Protein AF-A0A2W6AZZ5-F1 (afdb_monomer_lite)

Foldseek 3Di:
DLCVLVQAPQADADPVRDGDDDPVRVVSVVVLCCCCPVLNADSVLSVLLVVLVVQLVVLVVQLVVDDDPVSVVVSVVSNVVSVVSNVVSSVVSVVVVVVVVVVVVVVVVVVVVVVVVVVVVVCVVDPD

Sequence (128 aa):
YYEERGLIPPPSRMSGGFRLYAPDEVARIERVIQLKNVLGFSLEGIKRIFDAEETKEQLRDEYRQHPDEASRRRKLEGLIIVTEEQVAIINSRVAALEQMRGELEEKLNHYRTRLTEIEGETTQLYPV

pLDDT: mean 84.22, std 11.17, range [46.09, 98.44]

Structure (mmCIF, N/CA/C/O backbone):
data_AF-A0A2W6AZZ5-F1
#
_entry.id   AF-A0A2W6AZZ5-F1
#
loop_
_atom_site.group_PDB
_atom_site.id
_atom_site.type_symbol
_atom_site.label_atom_id
_atom_site.label_alt_id
_atom_site.label_comp_id
_atom_site.label_asym_id
_atom_site.label_entity_id
_atom_site.label_seq_id
_atom_site.pdbx_PDB_ins_code
_atom_site.Cartn_x
_atom_site.Cartn_y
_atom_site.Cartn_z
_atom_site.occupancy
_atom_site.B_iso_or_equiv
_atom_site.auth_seq_id
_atom_site.auth_comp_id
_atom_site.auth_asym_id
_atom_site.auth_atom_id
_atom_site.pdbx_PDB_model_num
ATOM 1 N N . TYR A 1 1 ? -16.045 7.219 -12.489 1.00 69.88 1 TYR A N 1
ATOM 2 C CA . TYR A 1 1 ? -15.389 7.247 -11.164 1.00 69.88 1 TYR A CA 1
ATOM 3 C C . TYR A 1 1 ? -13.961 6.696 -11.154 1.00 69.88 1 TYR A C 1
ATOM 5 O O . TYR A 1 1 ? -13.051 7.471 -10.895 1.00 69.88 1 TYR A O 1
ATOM 13 N N . TYR A 1 2 ? -13.715 5.398 -11.396 1.00 75.44 2 TYR A N 1
ATOM 14 C CA . TYR A 1 2 ? -12.338 4.858 -11.421 1.00 75.44 2 TYR A CA 1
ATOM 15 C C . TYR A 1 2 ? -11.557 5.284 -12.681 1.00 75.44 2 TYR A C 1
ATOM 17 O O . TYR A 1 2 ? -10.405 5.690 -12.575 1.00 75.44 2 TYR A O 1
ATOM 25 N N . GLU A 1 3 ? -12.224 5.291 -13.841 1.00 70.50 3 GLU A N 1
ATOM 26 C CA . GLU A 1 3 ? -11.703 5.818 -15.119 1.00 70.50 3 GLU A CA 1
ATOM 27 C C . GLU A 1 3 ? -11.314 7.301 -15.016 1.00 70.50 3 GLU A C 1
ATOM 29 O O . GLU A 1 3 ? -10.213 7.689 -15.379 1.00 70.50 3 GLU A O 1
ATOM 34 N N . GLU A 1 4 ? -12.185 8.129 -14.430 1.00 71.38 4 GLU A N 1
ATOM 35 C CA . GLU A 1 4 ? -11.942 9.569 -14.220 1.00 71.38 4 GLU A CA 1
ATOM 36 C C . GLU A 1 4 ? -10.748 9.849 -13.294 1.00 71.38 4 GLU A C 1
ATOM 38 O O . GLU A 1 4 ? -10.211 10.951 -13.300 1.00 71.38 4 GLU A O 1
ATOM 43 N N . ARG A 1 5 ? -10.322 8.860 -12.497 1.00 72.88 5 ARG A N 1
ATOM 44 C CA . ARG A 1 5 ? -9.119 8.944 -11.656 1.00 72.88 5 ARG A CA 1
ATOM 45 C C . ARG A 1 5 ? -7.892 8.265 -12.267 1.00 72.88 5 ARG A C 1
ATOM 47 O O . ARG A 1 5 ? -6.868 8.177 -11.596 1.00 72.88 5 ARG A O 1
ATOM 54 N N . GLY A 1 6 ? -7.982 7.794 -13.513 1.00 72.94 6 GLY A N 1
ATOM 55 C CA . GLY A 1 6 ? -6.879 7.151 -14.232 1.00 72.94 6 GLY A CA 1
ATOM 56 C C . GLY A 1 6 ? -6.510 5.757 -13.718 1.00 72.94 6 GLY A C 1
ATOM 57 O O . GLY A 1 6 ? -5.470 5.227 -14.084 1.00 72.94 6 GLY A O 1
ATOM 58 N N . LEU A 1 7 ? -7.348 5.145 -12.874 1.00 76.69 7 LEU A N 1
ATOM 59 C CA . LEU A 1 7 ? -7.077 3.824 -12.291 1.00 76.69 7 LEU A CA 1
ATOM 60 C C . LEU A 1 7 ? -7.342 2.672 -13.263 1.00 76.69 7 LEU A C 1
ATOM 62 O O . LEU A 1 7 ? -6.896 1.551 -13.042 1.00 76.69 7 LEU A O 1
ATOM 66 N N . ILE A 1 8 ? -8.103 2.928 -14.324 1.00 76.44 8 ILE A N 1
ATOM 67 C CA . ILE A 1 8 ? -8.462 1.960 -15.361 1.00 76.44 8 ILE A CA 1
ATOM 68 C C . ILE A 1 8 ? -8.426 2.717 -16.694 1.00 76.44 8 ILE A C 1
ATOM 70 O O . ILE A 1 8 ? -8.900 3.861 -16.721 1.00 76.44 8 ILE A O 1
ATOM 74 N N . PRO A 1 9 ? -7.862 2.135 -17.769 1.00 68.56 9 PRO A N 1
ATOM 75 C CA . PRO A 1 9 ? -7.958 2.722 -19.101 1.00 68.56 9 PRO A CA 1
ATOM 76 C C . PRO A 1 9 ? -9.427 2.925 -19.523 1.00 68.56 9 PRO A C 1
ATOM 78 O O . PRO A 1 9 ? -10.325 2.243 -19.019 1.00 68.56 9 PRO A O 1
ATOM 81 N N . PRO A 1 10 ? -9.712 3.895 -20.411 1.00 67.75 10 PRO A N 1
ATOM 82 C CA . PRO A 1 10 ? -11.062 4.091 -20.919 1.00 67.75 10 PRO A CA 1
ATOM 83 C C . PRO A 1 10 ? -11.492 2.861 -21.740 1.00 67.75 10 PRO A C 1
ATOM 85 O O . PRO A 1 10 ? -10.794 2.511 -22.692 1.00 67.75 10 PRO A O 1
ATOM 88 N N . PRO A 1 11 ? -12.638 2.228 -21.423 1.00 68.00 11 PRO A N 1
ATOM 89 C CA . PRO A 1 11 ? -13.055 1.006 -22.095 1.00 68.00 11 PRO A CA 1
ATOM 90 C C . PRO A 1 11 ? -13.373 1.263 -23.563 1.00 68.00 11 PRO A C 1
ATOM 92 O O . PRO A 1 11 ? -13.935 2.306 -23.931 1.00 68.00 11 PRO A O 1
ATOM 95 N N . SER A 1 12 ? -13.112 0.253 -24.388 1.00 68.50 12 SER A N 1
ATOM 96 C CA . SER A 1 12 ? -13.610 0.233 -25.760 1.00 68.50 12 SER A CA 1
ATOM 97 C C . SER A 1 12 ? -15.140 0.249 -25.744 1.00 68.50 12 SER A C 1
ATOM 99 O O . SER A 1 12 ? -15.790 -0.490 -25.00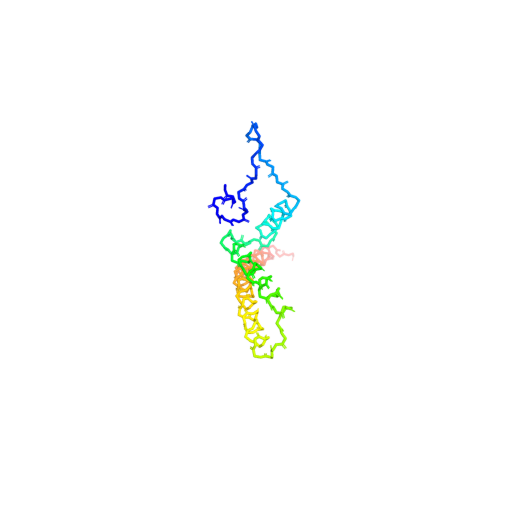0 1.00 68.50 12 SER A O 1
ATOM 101 N N . ARG A 1 13 ? -15.747 1.126 -26.549 1.00 69.56 13 ARG A N 1
ATOM 102 C CA . ARG A 1 13 ? -17.209 1.232 -26.648 1.00 69.56 13 ARG A CA 1
ATOM 103 C C . ARG A 1 13 ? -17.703 0.440 -27.848 1.00 69.56 13 ARG A C 1
ATOM 105 O O . ARG A 1 13 ? -17.220 0.641 -28.957 1.00 69.56 13 ARG A O 1
ATOM 112 N N . MET A 1 14 ? -18.704 -0.414 -27.640 1.00 70.06 14 MET A N 1
ATOM 113 C CA . MET A 1 14 ? -19.440 -1.011 -28.757 1.00 70.06 14 MET A CA 1
ATOM 114 C C . MET A 1 14 ? -20.331 0.030 -29.440 1.00 70.06 14 MET A C 1
ATOM 116 O O . MET A 1 14 ? -20.725 1.023 -28.823 1.00 70.06 14 MET A O 1
ATOM 120 N N . SER A 1 15 ? -20.739 -0.251 -30.681 1.00 56.34 15 SER A N 1
ATOM 121 C CA . SER A 1 15 ? -21.638 0.582 -31.500 1.00 56.34 15 SER A CA 1
ATOM 122 C C . SER A 1 15 ? -23.034 0.838 -30.898 1.00 56.34 15 SER A C 1
ATOM 124 O O . SER A 1 15 ? -23.830 1.552 -31.495 1.00 56.34 15 SER A O 1
ATOM 126 N N . GLY A 1 16 ? -23.325 0.324 -29.697 1.00 65.75 16 GLY A N 1
ATOM 127 C CA . GLY A 1 16 ? -24.544 0.587 -28.921 1.00 65.75 16 GLY A CA 1
ATOM 128 C C . GLY A 1 16 ? -24.328 1.297 -27.576 1.00 65.75 16 GLY A C 1
ATOM 129 O O . GLY A 1 16 ? -25.254 1.349 -26.776 1.00 65.75 16 GLY A O 1
ATOM 130 N N . GLY A 1 17 ? -23.126 1.807 -27.276 1.00 69.56 17 GLY A N 1
ATOM 131 C CA . GLY A 1 17 ? -22.852 2.552 -26.034 1.00 69.56 17 GLY A CA 1
ATOM 132 C C . GLY A 1 17 ? -22.517 1.698 -24.802 1.00 69.56 17 GLY A C 1
ATOM 133 O O . GLY A 1 17 ? -22.252 2.250 -23.734 1.00 69.56 17 GLY A O 1
ATOM 134 N N . PHE A 1 18 ? -22.467 0.371 -24.943 1.00 72.88 18 PHE A N 1
ATOM 135 C CA . PHE A 1 18 ? -22.012 -0.541 -23.892 1.00 72.88 18 PHE A CA 1
ATOM 136 C C . PHE A 1 18 ? -20.485 -0.510 -23.749 1.00 72.88 18 PHE A C 1
ATOM 138 O O . PHE A 1 18 ? -19.758 -0.481 -24.748 1.00 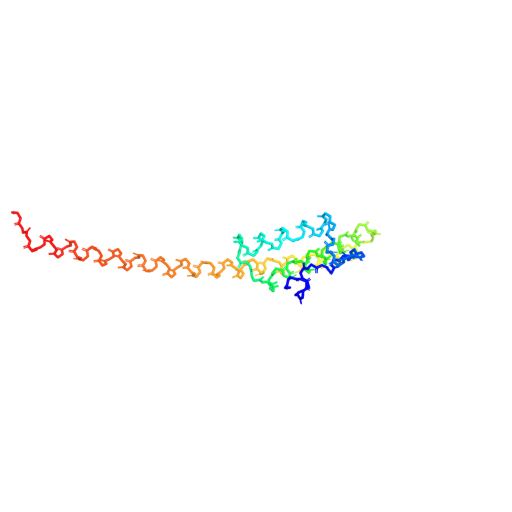72.88 18 PHE A O 1
ATOM 145 N N . ARG A 1 19 ? -20.012 -0.520 -22.497 1.00 77.75 19 ARG A N 1
ATOM 146 C CA . ARG A 1 19 ? -18.588 -0.633 -22.156 1.00 77.75 19 ARG A CA 1
ATOM 147 C C . ARG A 1 19 ? -18.154 -2.081 -22.336 1.00 77.75 19 ARG A C 1
ATOM 149 O O . ARG A 1 19 ? -18.761 -2.968 -21.739 1.00 77.75 19 ARG A O 1
ATOM 156 N N . LEU A 1 20 ? -17.126 -2.302 -23.144 1.00 77.25 20 LEU A N 1
ATOM 157 C CA . LEU A 1 20 ? -16.465 -3.590 -23.251 1.00 77.25 20 LEU A CA 1
ATOM 158 C C . LEU A 1 20 ? -15.187 -3.531 -22.419 1.00 77.25 20 LEU A C 1
ATOM 160 O O . LEU A 1 20 ? -14.379 -2.629 -22.630 1.00 77.25 20 LEU A O 1
ATOM 164 N N . TYR A 1 21 ? -15.036 -4.477 -21.495 1.00 75.56 21 TYR A N 1
ATOM 165 C CA . TYR A 1 21 ? -13.789 -4.678 -20.770 1.00 75.56 21 TYR A CA 1
ATOM 166 C C . TYR A 1 21 ? -13.123 -5.952 -21.280 1.00 75.56 21 TYR A C 1
ATOM 168 O O . TYR A 1 21 ? -13.752 -7.014 -21.315 1.00 75.56 21 TYR A O 1
ATOM 176 N N . ALA A 1 22 ? -11.867 -5.843 -21.688 1.00 80.50 22 ALA A N 1
ATOM 177 C CA . ALA A 1 22 ? -11.017 -6.987 -21.955 1.00 80.50 22 ALA A CA 1
ATOM 178 C C . ALA A 1 22 ? -10.644 -7.699 -20.630 1.00 80.50 22 ALA A C 1
ATOM 180 O O . ALA A 1 22 ? -10.770 -7.112 -19.548 1.00 80.50 22 ALA A O 1
ATOM 181 N N . PRO A 1 23 ? -10.236 -8.982 -20.662 1.00 82.81 23 PRO A N 1
ATOM 182 C CA . PRO A 1 23 ? -9.965 -9.753 -19.443 1.00 82.81 23 PRO A CA 1
ATOM 183 C C . PRO A 1 23 ? -8.924 -9.120 -18.502 1.00 82.81 23 PRO A C 1
ATOM 185 O O . PRO A 1 23 ? -9.053 -9.203 -17.282 1.00 82.81 23 PRO A O 1
ATOM 188 N N . ASP A 1 24 ? -7.914 -8.459 -19.060 1.00 79.75 24 ASP A N 1
ATOM 189 C CA . ASP A 1 24 ? -6.891 -7.696 -18.342 1.00 79.75 24 ASP A CA 1
ATOM 190 C C . ASP A 1 24 ? -7.469 -6.460 -17.636 1.00 79.75 24 ASP A C 1
ATOM 192 O O . ASP A 1 24 ? -7.126 -6.178 -16.485 1.00 79.75 24 ASP A O 1
ATOM 196 N N . GLU A 1 25 ? -8.410 -5.763 -18.273 1.00 81.00 25 GLU A N 1
ATOM 197 C CA . GLU A 1 25 ? -9.111 -4.627 -17.671 1.00 81.00 25 GLU A CA 1
ATOM 198 C C . GLU A 1 25 ? -9.993 -5.073 -16.495 1.00 81.00 25 GLU A C 1
ATOM 200 O O . GLU A 1 25 ? -10.039 -4.397 -15.462 1.00 81.00 25 GLU A O 1
ATOM 205 N N . VAL A 1 26 ? -10.642 -6.239 -16.609 1.00 85.94 26 VAL A N 1
ATOM 206 C CA . VAL A 1 26 ? -11.413 -6.846 -15.509 1.00 85.94 26 VAL A CA 1
ATOM 207 C C . VAL A 1 26 ? -10.500 -7.203 -14.337 1.00 85.94 26 VAL A C 1
ATOM 209 O O . VAL A 1 26 ? -10.787 -6.810 -13.205 1.00 85.94 26 VAL A O 1
ATOM 212 N N . ALA A 1 27 ? -9.365 -7.859 -14.590 1.00 85.94 27 ALA A N 1
ATOM 213 C CA . ALA A 1 27 ? -8.397 -8.185 -13.543 1.00 85.94 27 ALA A CA 1
ATOM 214 C C . ALA A 1 27 ? -7.868 -6.921 -12.836 1.00 85.94 27 ALA A C 1
ATOM 216 O O . ALA A 1 27 ? -7.726 -6.893 -11.608 1.00 85.94 27 ALA A O 1
ATOM 217 N N . ARG A 1 28 ? -7.639 -5.830 -13.586 1.00 85.88 28 ARG A N 1
ATOM 218 C CA . ARG A 1 28 ? -7.250 -4.532 -13.010 1.00 85.88 28 ARG A CA 1
ATOM 219 C C . ARG A 1 28 ? -8.341 -3.970 -12.097 1.00 85.88 28 ARG A C 1
ATOM 221 O O . ARG A 1 28 ? -8.033 -3.501 -11.001 1.00 85.88 28 ARG A O 1
ATOM 228 N N . ILE A 1 29 ? -9.608 -4.047 -12.508 1.00 86.81 29 ILE A N 1
ATOM 229 C CA . ILE A 1 29 ? -10.760 -3.629 -11.692 1.00 86.81 29 ILE A CA 1
ATOM 230 C C . ILE A 1 29 ? -10.833 -4.434 -10.393 1.00 86.81 29 ILE A C 1
ATOM 232 O O . ILE A 1 29 ? -10.954 -3.849 -9.314 1.00 86.81 29 ILE A O 1
ATOM 236 N N . GLU A 1 30 ? -10.730 -5.759 -10.471 1.00 88.38 30 GLU A N 1
ATOM 237 C CA . GLU A 1 30 ? -10.752 -6.632 -9.294 1.00 88.38 30 GLU A CA 1
ATOM 238 C C . GLU A 1 30 ? -9.621 -6.285 -8.323 1.00 88.38 30 GLU A C 1
ATOM 240 O O . GLU A 1 30 ? -9.834 -6.192 -7.109 1.00 88.38 30 GLU A O 1
ATOM 245 N N . ARG A 1 31 ? -8.432 -5.979 -8.853 1.00 88.31 31 ARG A N 1
ATOM 246 C CA . ARG A 1 31 ? -7.288 -5.555 -8.046 1.00 88.31 31 ARG A CA 1
ATOM 247 C C . ARG A 1 31 ? -7.514 -4.203 -7.365 1.00 88.31 31 ARG A C 1
ATOM 249 O O . ARG A 1 31 ? -7.217 -4.075 -6.174 1.00 88.31 31 ARG A O 1
ATOM 256 N N . VAL A 1 32 ? -8.088 -3.217 -8.065 1.00 88.62 32 VAL A N 1
ATOM 257 C CA . VAL A 1 32 ? -8.507 -1.926 -7.474 1.00 88.62 32 VAL A CA 1
ATOM 258 C C . VAL A 1 32 ? -9.480 -2.165 -6.317 1.00 88.62 32 VAL A C 1
ATOM 260 O O . VAL A 1 32 ? -9.325 -1.585 -5.239 1.00 88.62 32 VAL A O 1
ATOM 263 N N . ILE A 1 33 ? -10.481 -3.025 -6.526 1.00 88.00 33 ILE A N 1
ATOM 264 C CA . ILE A 1 33 ? -11.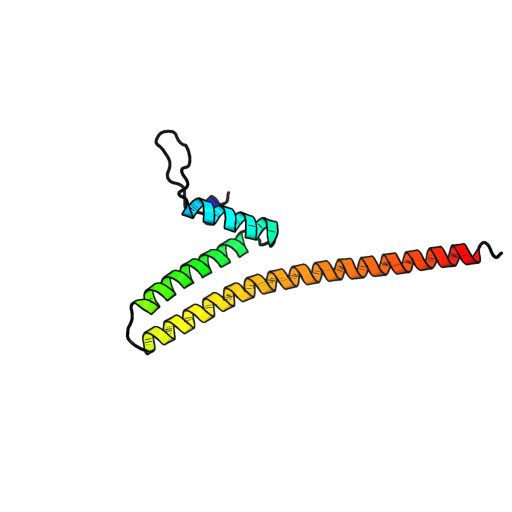499 -3.352 -5.521 1.00 88.00 33 ILE A CA 1
ATOM 265 C C . ILE A 1 33 ? -10.853 -4.007 -4.299 1.00 88.00 33 ILE A C 1
ATOM 267 O O . ILE A 1 33 ? -11.160 -3.616 -3.173 1.00 88.00 33 ILE A O 1
ATOM 271 N N . GLN A 1 34 ? -9.927 -4.945 -4.496 1.00 89.50 34 GLN A N 1
ATOM 272 C CA . GLN A 1 34 ? -9.211 -5.606 -3.407 1.00 89.50 34 GLN A CA 1
ATOM 273 C C . GLN A 1 34 ? -8.376 -4.613 -2.586 1.00 89.50 34 GLN A C 1
ATOM 275 O O . GLN A 1 34 ? -8.495 -4.574 -1.360 1.00 89.50 34 GLN A O 1
ATOM 280 N N . LEU A 1 35 ? -7.564 -3.775 -3.238 1.00 88.81 35 LEU A N 1
ATOM 281 C CA . LEU A 1 35 ? -6.723 -2.789 -2.550 1.00 88.81 35 LEU A CA 1
ATOM 282 C C . LEU A 1 35 ? -7.565 -1.772 -1.766 1.00 88.81 35 LEU A C 1
ATOM 284 O O . LEU A 1 35 ? -7.209 -1.403 -0.645 1.00 88.81 35 LEU A O 1
ATOM 288 N N . LYS A 1 36 ? -8.709 -1.360 -2.321 1.00 90.06 36 LYS A N 1
ATOM 289 C CA . LYS A 1 36 ? -9.627 -0.425 -1.667 1.00 90.06 36 LYS A CA 1
ATOM 290 C C . LYS A 1 36 ? -10.383 -1.061 -0.504 1.00 90.06 36 LYS A C 1
ATOM 292 O O . LYS A 1 36 ? -10.439 -0.478 0.571 1.00 90.06 36 LYS A O 1
ATOM 297 N N . ASN A 1 37 ? -11.012 -2.213 -0.721 1.00 88.25 37 ASN A N 1
ATOM 298 C CA . ASN A 1 37 ? -11.986 -2.756 0.227 1.00 88.25 37 ASN A CA 1
ATOM 299 C C . ASN A 1 37 ? -11.347 -3.678 1.270 1.00 88.25 37 ASN A C 1
ATOM 301 O O . ASN A 1 37 ? -11.791 -3.683 2.411 1.00 88.25 37 ASN A O 1
ATOM 305 N N . VAL A 1 38 ? -10.319 -4.445 0.895 1.00 82.31 38 VAL A N 1
ATOM 306 C CA . VAL A 1 38 ? -9.660 -5.394 1.809 1.00 82.31 38 VAL A CA 1
ATOM 307 C C . VAL A 1 38 ? -8.515 -4.715 2.548 1.00 82.31 38 VAL A C 1
ATOM 309 O O . VAL A 1 38 ? -8.397 -4.835 3.761 1.00 82.31 38 VAL A O 1
ATOM 312 N N . LEU A 1 39 ? -7.677 -3.977 1.820 1.00 82.75 39 LEU A N 1
ATOM 313 C CA . LEU A 1 39 ? -6.471 -3.361 2.383 1.00 82.75 39 LEU A CA 1
ATOM 314 C C . LEU A 1 39 ? -6.694 -1.897 2.806 1.00 82.75 39 LEU A C 1
ATOM 316 O O . LEU A 1 39 ? -5.886 -1.308 3.530 1.00 82.75 39 LEU A O 1
ATOM 320 N N . GLY A 1 40 ? -7.835 -1.317 2.424 1.00 86.25 40 GLY A N 1
ATOM 321 C CA . GLY A 1 40 ? -8.257 0.010 2.861 1.00 86.25 40 GLY A CA 1
ATOM 322 C C . GLY A 1 40 ? -7.407 1.150 2.304 1.00 86.25 40 GLY A C 1
ATOM 323 O O . GLY A 1 40 ? -7.327 2.204 2.934 1.00 86.25 40 GLY A O 1
ATOM 324 N N . PHE A 1 41 ? -6.742 0.951 1.163 1.00 89.25 41 PHE A N 1
ATOM 325 C CA . PHE A 1 41 ? -5.980 2.016 0.518 1.00 89.25 41 PHE A CA 1
ATOM 326 C C . PHE A 1 41 ? -6.904 3.089 -0.069 1.00 89.25 41 PHE A C 1
ATOM 328 O O . PHE A 1 41 ? -7.993 2.805 -0.580 1.00 89.25 41 PHE A O 1
ATOM 335 N N . SER A 1 42 ? -6.438 4.340 -0.038 1.00 88.94 42 SER A N 1
ATOM 336 C CA . SER A 1 42 ? -7.075 5.435 -0.769 1.00 88.94 42 SER A CA 1
ATOM 337 C C . SER A 1 42 ? -6.912 5.233 -2.278 1.00 88.94 42 SER A C 1
ATOM 339 O O . SER A 1 42 ? -5.976 4.580 -2.734 1.00 88.94 42 SER A O 1
ATOM 341 N N . LEU A 1 43 ? -7.793 5.836 -3.078 1.00 87.50 43 LEU A N 1
ATOM 342 C CA . LEU A 1 43 ? -7.686 5.774 -4.543 1.00 87.50 43 LEU A CA 1
ATOM 343 C C . LEU A 1 43 ? -6.362 6.350 -5.060 1.00 87.50 43 LEU A C 1
ATOM 345 O O . LEU A 1 43 ? -5.841 5.872 -6.059 1.00 87.50 43 LEU A O 1
ATOM 349 N N . GLU A 1 44 ? -5.819 7.352 -4.373 1.00 87.31 44 GLU A N 1
ATOM 350 C CA . GLU A 1 44 ? -4.515 7.934 -4.686 1.00 87.31 44 GLU A CA 1
ATOM 351 C C . GLU A 1 44 ? -3.369 6.957 -4.394 1.00 87.31 44 GLU A C 1
ATOM 353 O O . GLU A 1 44 ? -2.509 6.754 -5.247 1.00 87.31 44 GLU A O 1
ATOM 358 N N . GLY A 1 45 ? -3.387 6.284 -3.236 1.00 87.31 45 GLY A N 1
ATOM 359 C CA . GLY A 1 45 ? -2.402 5.248 -2.914 1.00 87.31 45 GLY A CA 1
ATOM 360 C C . GLY A 1 45 ? -2.469 4.072 -3.889 1.00 87.31 45 GLY A C 1
ATOM 361 O O . GLY A 1 45 ? -1.439 3.587 -4.345 1.00 87.31 45 GLY A O 1
ATOM 362 N N . ILE A 1 46 ? -3.682 3.670 -4.280 1.00 90.06 46 ILE A N 1
ATOM 363 C CA . ILE A 1 46 ? -3.903 2.641 -5.305 1.00 90.06 46 ILE A CA 1
ATOM 364 C C . ILE A 1 46 ? -3.320 3.080 -6.651 1.00 90.06 46 ILE A C 1
ATOM 366 O O . ILE A 1 46 ? -2.667 2.278 -7.313 1.00 90.06 46 ILE A O 1
ATOM 370 N N . LYS A 1 47 ? -3.514 4.345 -7.045 1.00 88.06 47 LYS A N 1
ATOM 371 C CA . LYS A 1 47 ? -2.945 4.879 -8.286 1.00 88.06 47 LYS A CA 1
ATOM 372 C C . LYS A 1 47 ? -1.421 4.790 -8.274 1.00 88.06 47 LYS A C 1
ATOM 374 O O . LYS A 1 47 ? -0.853 4.225 -9.196 1.00 88.06 47 LYS A O 1
ATOM 379 N N . ARG A 1 48 ? -0.774 5.246 -7.198 1.00 88.44 48 ARG A N 1
ATOM 380 C CA . ARG A 1 48 ? 0.690 5.181 -7.067 1.00 88.44 48 ARG A CA 1
ATOM 381 C C . ARG A 1 48 ? 1.228 3.749 -7.099 1.00 88.44 48 ARG A C 1
ATOM 383 O O . ARG A 1 48 ? 2.279 3.513 -7.679 1.00 88.44 48 ARG A O 1
ATOM 390 N N . ILE A 1 49 ? 0.504 2.785 -6.520 1.00 89.12 49 ILE A N 1
ATOM 391 C CA . ILE A 1 49 ? 0.867 1.362 -6.619 1.00 89.12 49 ILE A CA 1
ATOM 392 C C . ILE A 1 49 ? 0.861 0.906 -8.082 1.00 89.12 49 ILE A C 1
ATOM 394 O O . ILE A 1 49 ? 1.823 0.269 -8.505 1.00 89.12 49 ILE A O 1
ATOM 398 N N . PHE A 1 50 ? -0.179 1.251 -8.848 1.00 89.50 50 PHE A N 1
ATOM 399 C CA . PHE A 1 50 ? -0.260 0.893 -10.265 1.00 89.50 50 PHE A CA 1
ATOM 400 C C . PHE A 1 50 ? 0.784 1.608 -11.126 1.00 89.50 50 PHE A C 1
ATOM 402 O O . PHE A 1 50 ? 1.403 0.955 -11.960 1.00 89.50 50 PHE A O 1
ATOM 409 N N . ASP A 1 51 ? 1.022 2.902 -10.905 1.00 88.31 51 ASP A N 1
ATOM 410 C CA . ASP A 1 51 ? 2.051 3.666 -11.625 1.00 88.31 51 ASP A CA 1
ATOM 411 C C . ASP A 1 51 ? 3.448 3.048 -11.382 1.00 88.31 51 ASP A C 1
ATOM 413 O O . ASP A 1 51 ? 4.267 2.908 -12.297 1.00 88.31 51 ASP A O 1
ATOM 417 N N . ALA A 1 52 ? 3.702 2.585 -10.153 1.00 87.88 52 ALA A N 1
ATOM 418 C CA . ALA A 1 52 ? 4.918 1.865 -9.793 1.00 87.88 52 ALA A CA 1
ATOM 419 C C . ALA A 1 52 ? 5.006 0.468 -10.444 1.00 87.88 52 ALA A C 1
ATOM 421 O O . ALA A 1 52 ? 6.086 0.047 -10.863 1.00 87.88 52 ALA A O 1
ATOM 422 N N . GLU A 1 53 ? 3.895 -0.267 -10.551 1.00 87.75 53 GLU A N 1
ATOM 423 C CA . GLU A 1 53 ? 3.851 -1.555 -11.260 1.00 87.75 53 GLU A CA 1
ATOM 424 C C . GLU A 1 53 ? 4.147 -1.388 -12.758 1.00 87.75 53 GLU A C 1
ATOM 426 O O . GLU A 1 53 ? 4.963 -2.134 -13.299 1.00 87.75 53 GLU A O 1
ATOM 431 N N . GLU A 1 54 ? 3.564 -0.374 -13.402 1.00 88.12 54 GLU A N 1
ATOM 432 C CA . GLU A 1 54 ? 3.803 -0.059 -14.814 1.00 88.12 54 GLU A CA 1
ATOM 433 C C . GLU A 1 54 ? 5.266 0.329 -15.067 1.00 88.12 54 GLU A C 1
ATOM 435 O O . GLU A 1 54 ? 5.918 -0.230 -15.951 1.00 88.12 54 GLU A O 1
ATOM 440 N N . THR A 1 55 ? 5.824 1.205 -14.225 1.00 87.38 55 THR A N 1
ATOM 441 C CA . THR A 1 55 ? 7.240 1.601 -14.308 1.00 87.38 55 THR A CA 1
ATOM 442 C C . THR A 1 55 ? 8.170 0.394 -14.133 1.00 87.38 55 THR A C 1
ATOM 444 O O . THR A 1 55 ? 9.177 0.262 -14.831 1.00 87.38 55 THR A O 1
ATOM 447 N N . LYS A 1 56 ? 7.837 -0.534 -13.224 1.00 86.56 56 LYS A N 1
ATOM 448 C CA . LYS A 1 56 ? 8.618 -1.764 -13.022 1.00 86.56 56 LYS A CA 1
ATOM 449 C C . LYS A 1 56 ? 8.576 -2.684 -14.230 1.00 86.56 56 LYS A C 1
ATOM 451 O O . LYS A 1 56 ? 9.604 -3.288 -14.532 1.00 86.56 56 LYS A O 1
ATOM 456 N N . GLU A 1 57 ? 7.432 -2.813 -14.894 1.00 87.38 57 GLU A N 1
ATOM 457 C CA . GLU A 1 57 ? 7.328 -3.654 -16.087 1.00 87.38 57 GLU A CA 1
ATOM 458 C C . GLU A 1 57 ? 8.172 -3.085 -17.233 1.00 87.38 57 GLU A C 1
ATOM 460 O O . GLU A 1 57 ? 8.993 -3.809 -17.796 1.00 87.38 57 GLU A O 1
ATOM 465 N N . GLN A 1 58 ? 8.107 -1.769 -17.464 1.00 85.81 58 GLN A N 1
ATOM 466 C CA . GLN A 1 58 ? 8.952 -1.078 -18.447 1.00 85.81 58 GLN A CA 1
ATOM 467 C C . GLN A 1 58 ? 10.449 -1.296 -18.164 1.00 85.81 58 GLN A C 1
ATOM 469 O O . GLN A 1 58 ? 11.196 -1.759 -19.028 1.00 85.81 58 GLN A O 1
ATOM 474 N N . LEU A 1 59 ? 10.891 -1.068 -16.921 1.00 84.62 59 LEU A N 1
ATOM 475 C CA . LEU A 1 59 ? 12.290 -1.269 -16.525 1.00 84.62 59 LEU A CA 1
ATOM 476 C C . LEU A 1 59 ? 12.743 -2.734 -16.644 1.00 84.62 59 LEU A C 1
ATOM 478 O O . LEU A 1 59 ? 13.914 -2.996 -16.933 1.00 84.62 59 LEU A O 1
ATOM 482 N N . ARG A 1 60 ? 11.845 -3.702 -16.421 1.00 83.25 60 ARG A N 1
ATOM 483 C CA . ARG A 1 60 ? 12.133 -5.140 -16.564 1.00 83.25 60 ARG A CA 1
ATOM 484 C C . ARG A 1 60 ? 12.294 -5.548 -18.017 1.00 83.25 60 ARG A C 1
ATOM 486 O O . ARG A 1 60 ? 13.231 -6.288 -18.323 1.00 83.25 60 ARG A O 1
ATOM 493 N N . ASP A 1 61 ? 11.414 -5.082 -18.892 1.00 83.88 61 ASP A N 1
ATOM 494 C CA . ASP A 1 61 ? 11.509 -5.357 -20.323 1.00 83.88 61 ASP A CA 1
ATOM 495 C C . ASP A 1 61 ? 12.791 -4.763 -20.897 1.00 83.88 61 ASP A C 1
ATOM 497 O O . ASP A 1 61 ? 13.571 -5.462 -21.552 1.00 83.88 61 ASP A O 1
ATOM 501 N N . GLU A 1 62 ? 13.096 -3.522 -20.527 1.00 79.12 62 GLU A N 1
ATOM 502 C CA . GLU A 1 62 ? 14.365 -2.907 -20.867 1.00 79.12 62 GLU A CA 1
ATOM 503 C C . GLU A 1 62 ? 15.557 -3.677 -20.272 1.00 79.12 62 GLU A C 1
ATOM 505 O O . GLU A 1 62 ? 16.604 -3.787 -20.910 1.00 79.12 62 GLU A O 1
ATOM 510 N N . TYR A 1 63 ? 15.469 -4.212 -19.052 1.00 77.44 63 TYR A N 1
ATOM 511 C CA . TYR A 1 63 ? 16.567 -4.981 -18.450 1.00 77.44 63 TYR A CA 1
ATOM 512 C C . TYR A 1 63 ? 16.882 -6.250 -19.253 1.00 77.44 63 TYR A C 1
ATOM 514 O O . TYR A 1 63 ? 18.054 -6.557 -19.476 1.00 77.44 63 TYR A O 1
ATOM 522 N N . ARG A 1 64 ? 15.852 -6.957 -19.742 1.00 79.62 64 ARG A N 1
ATOM 523 C CA . ARG A 1 64 ? 16.018 -8.174 -20.557 1.00 79.62 64 ARG A CA 1
ATOM 524 C C . ARG A 1 64 ? 16.653 -7.891 -21.922 1.00 79.62 64 ARG A C 1
ATOM 526 O O . ARG A 1 64 ? 17.368 -8.744 -22.438 1.00 79.62 64 ARG A O 1
ATOM 533 N N . GLN A 1 65 ? 16.413 -6.712 -22.495 1.00 81.31 65 GLN A N 1
ATOM 534 C CA . GLN A 1 65 ? 16.848 -6.360 -23.853 1.00 81.31 65 GLN A CA 1
ATOM 535 C C . GLN A 1 65 ? 18.305 -5.865 -23.953 1.00 81.31 65 GLN A C 1
ATOM 537 O O . GLN A 1 65 ? 18.826 -5.758 -25.061 1.00 81.31 65 GLN A O 1
ATOM 542 N N . HIS A 1 66 ? 18.989 -5.571 -22.837 1.00 74.56 66 HIS A N 1
ATOM 543 C CA . HIS A 1 66 ? 20.318 -4.941 -22.864 1.00 74.56 66 HIS A CA 1
ATOM 544 C C . HIS A 1 66 ? 21.452 -5.848 -22.332 1.00 74.56 66 HIS A C 1
ATOM 546 O O . HIS A 1 66 ? 21.360 -6.386 -21.220 1.00 74.56 66 HIS A O 1
ATOM 552 N N . PRO A 1 67 ? 22.562 -5.997 -23.084 1.00 70.88 67 PRO A N 1
ATOM 553 C CA . PRO A 1 67 ? 23.667 -6.873 -22.700 1.00 70.88 67 PRO A CA 1
ATOM 554 C C . PRO A 1 67 ? 24.709 -6.224 -21.772 1.00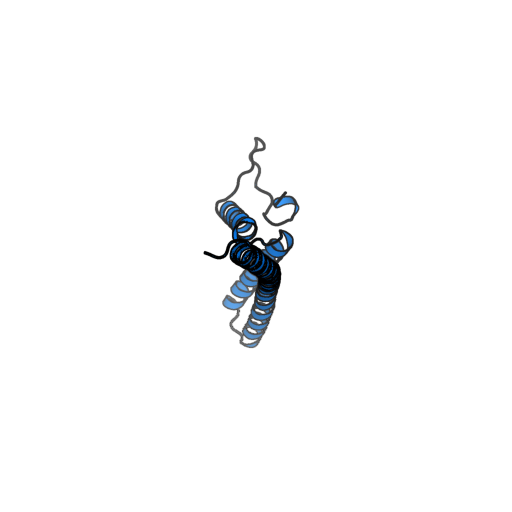 70.88 67 PRO A C 1
ATOM 556 O O . PRO A 1 67 ? 25.418 -6.961 -21.090 1.00 70.88 67 PRO A O 1
ATOM 559 N N . ASP A 1 68 ? 24.817 -4.890 -21.720 1.00 88.12 68 ASP A N 1
ATOM 560 C CA . ASP A 1 68 ? 25.887 -4.209 -20.978 1.00 88.12 68 ASP A CA 1
ATOM 561 C C . ASP A 1 68 ? 25.583 -4.029 -19.476 1.00 88.12 68 ASP A C 1
ATOM 563 O O . ASP A 1 68 ? 24.447 -3.797 -19.052 1.00 88.12 68 ASP A O 1
ATOM 567 N N . GLU A 1 69 ? 26.630 -4.137 -18.656 1.00 85.25 69 GLU A N 1
ATOM 568 C CA . GLU A 1 69 ? 26.536 -4.126 -17.192 1.00 85.25 69 GLU A CA 1
ATOM 569 C C . GLU A 1 69 ? 26.100 -2.765 -16.624 1.00 85.25 69 GLU A C 1
ATOM 571 O O . GLU A 1 69 ? 25.306 -2.710 -15.683 1.00 85.25 69 GLU A O 1
ATOM 576 N N . ALA A 1 70 ? 26.543 -1.657 -17.226 1.00 87.06 70 ALA A N 1
ATOM 577 C CA . ALA A 1 70 ? 26.211 -0.308 -16.769 1.00 87.06 70 ALA A CA 1
ATOM 578 C C . ALA A 1 70 ? 24.718 0.017 -16.957 1.00 87.06 70 ALA A C 1
ATOM 580 O O . ALA A 1 70 ? 24.090 0.638 -16.095 1.00 87.06 70 ALA A O 1
ATOM 581 N N . SER A 1 71 ? 24.114 -0.423 -18.062 1.00 85.81 71 SER A N 1
ATOM 582 C CA . SER A 1 71 ? 22.672 -0.304 -18.296 1.00 85.81 71 SER A CA 1
ATOM 583 C C . SER A 1 71 ? 21.866 -1.205 -17.364 1.00 85.81 71 SER A C 1
ATOM 585 O O . SER A 1 71 ? 20.852 -0.763 -16.826 1.00 85.81 71 SER A O 1
ATOM 587 N N . ARG A 1 72 ? 22.322 -2.440 -17.113 1.00 84.50 72 ARG A N 1
ATOM 588 C CA . ARG A 1 72 ? 21.688 -3.342 -16.133 1.00 84.50 72 ARG A CA 1
ATOM 589 C C . ARG A 1 72 ? 21.689 -2.746 -14.729 1.00 84.50 72 ARG A C 1
ATOM 591 O O . ARG A 1 72 ? 20.658 -2.784 -14.060 1.00 84.50 72 ARG A O 1
ATOM 598 N N . ARG A 1 73 ? 22.810 -2.154 -14.310 1.00 89.25 73 ARG A N 1
ATOM 599 C CA . ARG A 1 73 ? 22.938 -1.478 -13.015 1.00 89.25 73 ARG A CA 1
ATOM 600 C C . ARG A 1 73 ? 21.940 -0.327 -12.869 1.00 89.25 73 ARG A C 1
ATOM 602 O O . ARG A 1 73 ? 21.171 -0.333 -11.915 1.00 89.25 73 ARG A O 1
ATOM 609 N N . ARG A 1 74 ? 21.896 0.606 -13.828 1.00 88.12 74 ARG A N 1
ATOM 610 C CA . ARG A 1 74 ? 20.962 1.752 -13.793 1.00 88.12 74 ARG A CA 1
ATOM 611 C C . ARG A 1 74 ? 19.497 1.316 -13.699 1.00 88.12 74 ARG A C 1
ATOM 613 O O . ARG A 1 74 ? 18.705 1.936 -12.999 1.00 88.12 74 ARG A O 1
ATOM 620 N N . LYS A 1 75 ? 19.134 0.222 -14.370 1.00 87.06 75 LYS A N 1
ATOM 621 C CA . LYS A 1 75 ? 17.772 -0.332 -14.323 1.00 87.06 75 LYS A CA 1
ATOM 622 C C . LYS A 1 75 ? 17.449 -0.963 -12.975 1.00 87.06 75 LYS A C 1
ATOM 624 O O . LYS A 1 75 ? 16.350 -0.770 -12.471 1.00 87.06 75 LYS A O 1
ATOM 629 N N . LEU A 1 76 ? 18.402 -1.676 -12.372 1.00 88.88 76 LEU A N 1
ATOM 630 C CA . LEU A 1 76 ? 18.249 -2.181 -11.007 1.00 88.88 76 LEU A CA 1
ATOM 631 C C . LEU A 1 76 ? 18.101 -1.036 -9.999 1.00 88.88 76 LEU A C 1
ATOM 633 O O . LEU A 1 76 ? 17.231 -1.118 -9.140 1.00 88.88 76 LEU A O 1
ATOM 637 N N . GLU A 1 77 ? 18.876 0.041 -10.139 1.00 91.56 77 GLU A N 1
ATOM 638 C CA . GLU A 1 77 ? 18.730 1.253 -9.317 1.00 91.56 77 GLU A CA 1
ATOM 639 C C . GLU A 1 77 ? 17.317 1.852 -9.462 1.00 91.56 77 GLU A C 1
ATOM 641 O O . GLU A 1 77 ? 16.665 2.133 -8.459 1.00 91.56 77 GLU A O 1
ATOM 646 N N . GLY A 1 78 ? 16.781 1.934 -10.686 1.00 90.56 78 GLY A N 1
ATOM 647 C CA . GLY A 1 78 ? 15.392 2.346 -10.921 1.00 90.56 78 GLY A CA 1
ATOM 648 C C . GLY A 1 78 ? 14.354 1.410 -10.286 1.00 90.56 78 GLY A C 1
ATOM 649 O O . GLY A 1 78 ? 13.428 1.868 -9.620 1.00 90.56 78 GLY A O 1
ATOM 650 N N . LEU A 1 79 ? 14.519 0.090 -10.431 1.00 88.69 79 LEU A N 1
ATOM 651 C CA . LEU A 1 79 ? 13.623 -0.907 -9.828 1.00 88.69 79 LEU A CA 1
ATOM 652 C C . LEU A 1 79 ? 13.621 -0.840 -8.296 1.00 88.69 79 LEU A C 1
ATOM 654 O O . LEU A 1 79 ? 12.572 -1.071 -7.686 1.00 88.69 79 LEU A O 1
ATOM 658 N N . ILE A 1 80 ? 14.772 -0.540 -7.688 1.00 92.75 80 ILE A N 1
ATOM 659 C CA . ILE A 1 80 ? 14.901 -0.321 -6.244 1.00 92.75 80 ILE A CA 1
ATOM 660 C C . ILE A 1 80 ? 14.075 0.897 -5.840 1.00 92.75 80 ILE A C 1
ATOM 662 O O . ILE A 1 80 ? 13.170 0.736 -5.028 1.00 92.75 80 ILE A O 1
ATOM 666 N N . ILE A 1 81 ? 14.293 2.055 -6.472 1.00 94.06 81 ILE A N 1
ATOM 667 C CA . ILE A 1 81 ? 13.578 3.305 -6.158 1.00 94.06 81 ILE A CA 1
ATOM 668 C C . ILE A 1 81 ? 12.059 3.106 -6.226 1.00 94.06 81 ILE A C 1
ATOM 670 O O . ILE A 1 81 ? 11.331 3.442 -5.293 1.00 94.06 81 ILE A O 1
ATOM 674 N N . VAL A 1 82 ? 11.569 2.500 -7.310 1.00 91.94 82 VAL A N 1
ATOM 675 C CA . VAL A 1 82 ? 10.128 2.276 -7.488 1.00 91.94 82 VAL A CA 1
ATOM 676 C C . VAL A 1 82 ? 9.583 1.297 -6.443 1.00 91.94 82 VAL A C 1
ATOM 678 O O . VAL A 1 82 ? 8.466 1.449 -5.951 1.00 91.94 82 VAL A O 1
ATOM 681 N N . THR A 1 83 ? 10.366 0.287 -6.061 1.00 89.19 83 THR A N 1
ATOM 682 C CA . THR A 1 83 ? 9.956 -0.665 -5.020 1.00 89.19 83 THR A CA 1
ATOM 683 C C . THR A 1 83 ? 9.969 -0.026 -3.626 1.00 89.19 83 THR A C 1
ATOM 685 O O . THR A 1 83 ? 9.076 -0.307 -2.828 1.00 89.19 83 THR A O 1
ATOM 688 N N . GLU A 1 84 ? 10.921 0.861 -3.334 1.00 93.94 84 GLU A N 1
ATOM 689 C CA . GLU A 1 84 ? 10.960 1.639 -2.090 1.00 93.94 84 GLU A CA 1
ATOM 690 C C . GLU A 1 84 ? 9.729 2.542 -1.955 1.00 93.94 84 GLU A C 1
ATOM 692 O O . GLU A 1 84 ? 9.132 2.608 -0.879 1.00 93.94 84 GLU A O 1
ATOM 697 N N . GLU A 1 85 ? 9.275 3.161 -3.049 1.00 91.25 85 GLU A N 1
ATOM 698 C CA . GLU A 1 85 ? 8.030 3.932 -3.052 1.00 91.25 85 GLU A CA 1
ATOM 699 C C . GLU A 1 85 ? 6.812 3.059 -2.702 1.00 91.25 85 GLU A C 1
ATOM 701 O O . GLU A 1 85 ? 5.992 3.440 -1.862 1.00 91.25 85 GLU A O 1
ATOM 706 N N . GLN A 1 86 ? 6.707 1.858 -3.285 1.00 89.50 86 GLN A N 1
ATOM 707 C CA . GLN A 1 86 ? 5.630 0.913 -2.960 1.00 89.50 86 GLN A CA 1
ATOM 708 C C . GLN A 1 86 ? 5.648 0.522 -1.474 1.00 89.50 86 GLN A C 1
ATOM 710 O O . GLN A 1 86 ? 4.600 0.506 -0.821 1.00 89.50 86 GLN A O 1
ATOM 715 N N . VAL A 1 87 ? 6.833 0.247 -0.921 1.00 93.25 87 VAL A N 1
ATOM 716 C CA . VAL A 1 87 ? 7.007 -0.056 0.507 1.00 93.25 87 VAL A CA 1
ATOM 717 C C . VAL A 1 87 ? 6.581 1.130 1.374 1.00 93.25 87 VAL A C 1
ATOM 719 O O . VAL A 1 87 ? 5.878 0.935 2.365 1.00 93.25 87 VAL A O 1
ATOM 722 N N . ALA A 1 88 ? 6.922 2.362 0.990 1.00 92.75 88 ALA A N 1
ATOM 723 C CA . ALA A 1 88 ? 6.528 3.561 1.726 1.00 92.75 88 ALA A CA 1
ATOM 724 C C . ALA A 1 88 ? 4.998 3.736 1.789 1.00 92.75 88 ALA A C 1
ATOM 726 O O . ALA A 1 88 ? 4.455 4.061 2.849 1.00 92.75 88 ALA A O 1
ATOM 727 N N . ILE A 1 89 ? 4.290 3.461 0.687 1.00 91.25 89 ILE A N 1
ATOM 728 C CA . ILE A 1 89 ? 2.818 3.505 0.637 1.00 91.25 89 ILE A CA 1
ATOM 729 C C . ILE A 1 89 ? 2.211 2.485 1.610 1.00 91.25 89 ILE A C 1
ATOM 731 O O . ILE A 1 89 ? 1.285 2.810 2.358 1.00 91.25 89 ILE A O 1
ATOM 735 N N . ILE A 1 90 ? 2.747 1.262 1.637 1.00 91.81 90 ILE A N 1
ATOM 736 C CA . ILE A 1 90 ? 2.292 0.207 2.553 1.00 91.81 90 ILE A CA 1
ATOM 737 C C . ILE A 1 90 ? 2.569 0.600 4.007 1.00 91.81 90 ILE A C 1
ATOM 739 O O . ILE A 1 90 ? 1.668 0.5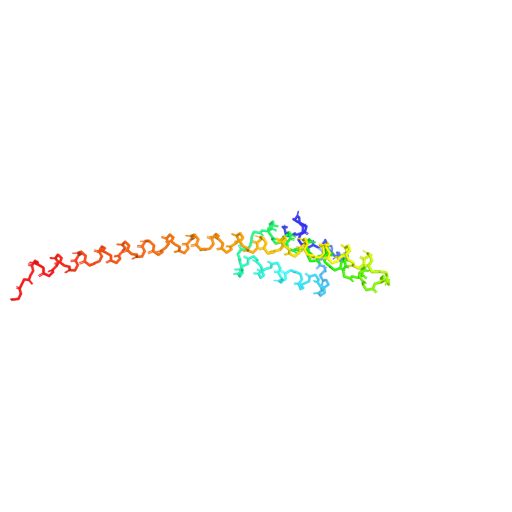15 4.839 1.00 91.81 90 ILE A O 1
ATOM 743 N N . ASN A 1 91 ? 3.772 1.088 4.312 1.00 94.31 91 ASN A N 1
ATOM 744 C CA . ASN A 1 91 ? 4.155 1.488 5.667 1.00 94.31 91 ASN A CA 1
ATOM 745 C C . ASN A 1 91 ? 3.275 2.621 6.205 1.00 94.31 91 ASN A C 1
ATOM 747 O O . ASN A 1 91 ? 2.865 2.580 7.363 1.00 94.31 91 ASN A O 1
ATOM 751 N N . SER A 1 92 ? 2.916 3.594 5.362 1.00 91.19 92 SER A N 1
ATOM 752 C CA . SER A 1 92 ? 1.966 4.646 5.739 1.00 91.19 92 SER A CA 1
ATOM 753 C C . SER A 1 92 ? 0.607 4.064 6.146 1.00 91.19 92 SER A C 1
ATOM 755 O O . SER A 1 92 ? 0.017 4.491 7.142 1.00 91.19 92 SER A O 1
ATOM 757 N N . ARG A 1 93 ? 0.122 3.044 5.425 1.00 90.00 93 ARG A N 1
ATOM 758 C CA . ARG A 1 93 ? -1.136 2.369 5.762 1.00 90.00 93 ARG A CA 1
ATOM 759 C C . ARG A 1 93 ? -1.034 1.558 7.052 1.00 90.00 93 ARG A C 1
ATOM 761 O O . ARG A 1 93 ? -1.968 1.605 7.850 1.00 90.00 93 ARG A O 1
ATOM 768 N N . VAL A 1 94 ? 0.073 0.844 7.255 1.00 94.44 94 VAL A N 1
ATOM 769 C CA . VAL A 1 94 ? 0.339 0.093 8.492 1.00 94.44 94 VAL A CA 1
ATOM 770 C C . VAL A 1 94 ? 0.322 1.035 9.692 1.00 94.44 94 VAL A C 1
ATOM 772 O O . VAL A 1 94 ? -0.454 0.804 10.613 1.00 94.44 94 VAL A O 1
ATOM 775 N N . ALA A 1 95 ? 1.060 2.146 9.635 1.00 95.12 95 ALA A N 1
ATOM 776 C CA . ALA A 1 95 ? 1.112 3.122 10.723 1.00 95.12 95 ALA A CA 1
ATOM 777 C C . ALA A 1 95 ? -0.279 3.673 11.091 1.00 95.12 95 ALA A C 1
ATOM 779 O O . ALA A 1 95 ? -0.631 3.754 12.266 1.00 95.12 95 ALA A O 1
ATOM 780 N N . ALA A 1 96 ? -1.111 3.989 10.092 1.00 92.06 96 ALA A N 1
ATOM 781 C CA . ALA A 1 96 ? -2.477 4.460 10.331 1.00 92.06 96 ALA A CA 1
ATOM 782 C C . ALA A 1 96 ? -3.363 3.403 11.020 1.00 92.06 96 ALA A C 1
ATOM 784 O O . ALA A 1 96 ? -4.187 3.734 11.874 1.00 92.06 96 ALA A O 1
ATOM 785 N N . LEU A 1 97 ? -3.208 2.126 10.655 1.00 94.25 97 LEU A N 1
ATOM 786 C CA . LEU A 1 97 ? -3.938 1.025 11.289 1.00 94.25 97 LEU A CA 1
ATOM 787 C C . LEU A 1 97 ? -3.446 0.759 12.715 1.00 94.25 97 LEU A C 1
ATOM 789 O O . LEU A 1 97 ? -4.257 0.478 13.595 1.00 94.25 97 LEU A O 1
ATOM 793 N N . GLU A 1 98 ? -2.142 0.871 12.956 1.00 96.81 98 GLU A N 1
ATOM 794 C CA . GLU A 1 98 ? -1.562 0.720 14.291 1.00 96.81 98 GLU A CA 1
ATOM 795 C C . GLU A 1 98 ? -2.005 1.830 15.239 1.00 96.81 98 GLU A C 1
ATOM 797 O O . GLU A 1 98 ? -2.346 1.537 16.384 1.00 96.81 98 GLU A O 1
ATOM 802 N N . GLN A 1 99 ? -2.089 3.074 14.759 1.00 97.25 99 GLN A N 1
ATOM 803 C CA . GLN A 1 99 ? -2.648 4.180 15.535 1.00 97.25 99 GLN A CA 1
ATOM 804 C C . GLN A 1 99 ? -4.097 3.888 15.945 1.00 97.25 99 GLN A C 1
ATOM 806 O O . GLN A 1 99 ? -4.437 3.961 17.124 1.00 97.25 99 GLN A O 1
ATOM 811 N N . MET A 1 100 ? -4.943 3.494 14.988 1.00 96.69 100 MET A N 1
ATOM 812 C CA . MET A 1 100 ? -6.345 3.170 15.265 1.00 96.69 100 MET A CA 1
ATOM 813 C C . MET A 1 100 ? -6.484 2.004 16.252 1.00 96.69 100 MET A C 1
ATOM 815 O O . MET A 1 100 ? -7.349 2.034 17.127 1.00 96.69 100 MET A O 1
ATOM 819 N N . ARG A 1 101 ? -5.628 0.980 16.134 1.00 98.12 101 ARG A N 1
ATOM 820 C CA . ARG A 1 101 ? -5.572 -0.127 17.097 1.00 98.12 101 ARG A CA 1
ATOM 821 C C . ARG A 1 101 ? -5.232 0.386 18.498 1.00 98.12 101 ARG A C 1
ATOM 823 O O . ARG A 1 101 ? -5.941 0.032 19.434 1.00 98.12 101 ARG A O 1
ATOM 830 N N . GLY A 1 102 ? -4.211 1.233 18.628 1.00 98.31 102 GLY A N 1
ATOM 831 C CA . GLY A 1 102 ? -3.801 1.807 19.913 1.00 98.31 102 GLY A CA 1
ATOM 832 C C . GLY A 1 102 ? -4.926 2.592 20.594 1.00 98.31 102 GLY A C 1
ATOM 833 O O . GLY A 1 102 ? -5.237 2.342 21.756 1.00 98.31 102 GLY A O 1
ATOM 834 N N . GLU A 1 103 ? -5.628 3.451 19.850 1.00 98.06 103 GLU A N 1
ATOM 835 C CA . GLU A 1 103 ? -6.781 4.206 20.369 1.00 98.06 103 GLU A CA 1
ATOM 836 C C . GLU A 1 103 ? -7.905 3.288 20.893 1.00 98.06 103 GLU A C 1
ATOM 838 O O . GLU A 1 103 ? -8.600 3.611 21.861 1.00 98.06 103 GLU A O 1
ATOM 843 N N . LEU A 1 104 ? -8.117 2.135 20.251 1.00 98.19 104 LEU A N 1
ATOM 844 C CA . LEU A 1 104 ? -9.106 1.147 20.689 1.00 98.19 104 LEU A CA 1
ATOM 845 C C . LEU A 1 104 ? -8.636 0.362 21.918 1.00 98.19 104 LEU A C 1
ATOM 847 O O . LEU A 1 104 ? -9.448 0.087 22.802 1.00 98.19 104 LEU A O 1
ATOM 851 N N . GLU A 1 105 ? -7.352 0.021 21.997 1.00 98.44 105 GLU A N 1
ATOM 852 C CA . GLU A 1 105 ? -6.753 -0.655 23.154 1.00 98.44 105 GLU A CA 1
ATOM 853 C C . GLU A 1 105 ? -6.815 0.221 24.414 1.00 98.44 105 GLU A C 1
ATOM 855 O O . GLU A 1 105 ? -7.172 -0.267 25.489 1.00 98.44 105 GLU A O 1
ATOM 860 N N . GLU A 1 106 ? -6.568 1.527 24.285 1.00 98.06 106 GLU A N 1
ATOM 861 C CA . GLU A 1 106 ? -6.718 2.489 25.382 1.00 98.06 106 GLU A CA 1
ATOM 862 C C . GLU A 1 106 ? -8.163 2.561 25.886 1.00 98.06 106 GLU A C 1
ATOM 864 O O . GLU A 1 106 ? -8.414 2.450 27.091 1.00 98.06 106 GLU A O 1
ATOM 869 N N . LYS A 1 107 ? -9.135 2.675 24.971 1.00 97.56 107 LYS A N 1
ATOM 870 C CA . LYS A 1 107 ? -10.566 2.656 25.323 1.00 97.56 107 LYS A CA 1
ATOM 871 C C . LYS A 1 107 ? -10.958 1.352 26.007 1.00 97.56 107 LYS A C 1
ATOM 873 O O . LYS A 1 107 ? -11.683 1.376 26.999 1.00 97.56 107 LYS A O 1
ATOM 878 N N . LEU A 1 108 ? -10.463 0.221 25.510 1.00 98.06 108 LEU A N 1
ATOM 879 C CA . LEU A 1 108 ? -10.732 -1.087 26.095 1.00 98.06 108 LEU A CA 1
ATOM 880 C C . LEU A 1 108 ? -10.199 -1.181 27.529 1.00 98.06 108 LEU A C 1
ATOM 882 O O . LEU A 1 108 ? -10.902 -1.678 28.409 1.00 98.06 108 LEU A O 1
ATOM 886 N N . ASN A 1 109 ? -8.990 -0.676 27.780 1.00 97.62 109 ASN A N 1
ATOM 887 C CA . ASN A 1 109 ? -8.426 -0.611 29.126 1.00 97.62 109 ASN A CA 1
ATOM 888 C C . ASN A 1 109 ? -9.255 0.295 30.037 1.00 97.62 109 ASN A C 1
ATOM 890 O O . ASN A 1 109 ? -9.581 -0.107 31.150 1.00 97.62 109 ASN A O 1
ATOM 894 N N . HIS A 1 110 ? -9.678 1.462 29.547 1.00 96.81 110 HIS A N 1
ATOM 895 C CA . HIS A 1 110 ? -10.560 2.349 30.301 1.00 96.81 110 HIS A CA 1
ATOM 896 C C . HIS A 1 110 ? -11.874 1.657 30.703 1.00 96.81 110 HIS A C 1
ATOM 898 O O . HIS A 1 110 ? -12.273 1.717 31.866 1.00 96.81 110 HIS A O 1
ATOM 904 N N . TYR A 1 111 ? -12.526 0.948 29.774 1.00 96.81 111 TYR A N 1
ATOM 905 C CA . TYR A 1 111 ? -13.762 0.213 3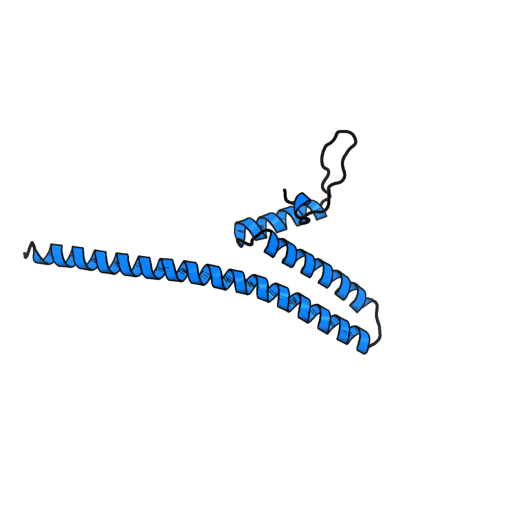0.063 1.00 96.81 111 TYR A CA 1
ATOM 906 C C . TYR A 1 111 ? -13.555 -0.918 31.072 1.00 96.81 111 TYR A C 1
ATOM 908 O O . TYR A 1 111 ? -14.395 -1.107 31.950 1.00 96.81 111 TYR A O 1
ATOM 916 N N . ARG A 1 112 ? -12.432 -1.642 30.987 1.00 96.19 112 ARG A N 1
ATOM 917 C CA . ARG A 1 112 ? -12.078 -2.691 31.955 1.00 96.19 112 ARG A CA 1
ATOM 918 C C . ARG A 1 112 ? -11.891 -2.124 33.359 1.00 96.19 112 ARG A C 1
ATOM 920 O O . ARG A 1 112 ? -12.479 -2.657 34.292 1.00 96.19 112 ARG A O 1
ATOM 927 N N . THR A 1 113 ? -11.147 -1.026 33.498 1.00 95.69 113 THR A N 1
ATOM 928 C CA . THR A 1 113 ? -10.949 -0.361 34.795 1.00 95.69 113 THR A CA 1
ATOM 929 C C . THR A 1 113 ? -12.282 0.090 35.392 1.00 95.69 113 THR A C 1
ATOM 931 O O . THR A 1 113 ? -12.595 -0.238 36.535 1.00 95.69 113 THR A O 1
ATOM 934 N N . ARG A 1 114 ? -13.127 0.752 34.592 1.00 95.12 114 ARG A N 1
ATOM 935 C CA . ARG A 1 114 ? -14.472 1.181 35.008 1.00 95.12 114 ARG A CA 1
ATOM 936 C C . ARG A 1 114 ? -15.352 0.019 35.473 1.00 95.12 114 ARG A C 1
ATOM 938 O O . ARG A 1 114 ? -16.084 0.169 36.445 1.00 95.12 114 ARG A O 1
ATOM 945 N N . LEU A 1 115 ? -15.296 -1.124 34.786 1.00 93.19 115 LEU A N 1
ATOM 946 C CA . LEU A 1 115 ? -16.051 -2.315 35.179 1.00 93.19 115 LEU A CA 1
ATOM 947 C C . LEU A 1 115 ? -15.583 -2.840 36.544 1.00 93.19 115 LEU A C 1
ATOM 949 O O . LEU A 1 115 ? -16.416 -3.086 37.410 1.00 93.19 115 LEU A O 1
ATOM 953 N N . THR A 1 116 ? -14.266 -2.926 36.763 1.00 94.31 116 THR A N 1
ATOM 954 C CA . THR A 1 116 ? -13.711 -3.392 38.045 1.00 94.31 116 THR A CA 1
ATOM 955 C C . THR A 1 116 ? -14.038 -2.468 39.218 1.00 94.31 116 THR A C 1
ATOM 957 O O . THR A 1 116 ? -14.274 -2.948 40.323 1.00 94.31 116 THR A O 1
ATOM 960 N N . GLU A 1 117 ? -14.099 -1.152 38.988 1.00 91.12 117 GLU A N 1
ATOM 961 C CA . GLU A 1 117 ? -14.531 -0.180 40.002 1.00 91.12 117 GLU A CA 1
ATOM 962 C C . GLU A 1 117 ? -15.979 -0.447 40.437 1.00 91.12 117 GLU A C 1
ATOM 964 O O . GLU A 1 117 ? -16.253 -0.568 41.629 1.00 91.12 117 GLU A O 1
ATOM 969 N N . ILE A 1 118 ? -16.892 -0.625 39.475 1.00 89.31 118 ILE A N 1
ATOM 970 C CA . ILE A 1 118 ? -18.316 -0.881 39.746 1.00 89.31 118 ILE A CA 1
ATOM 971 C C . ILE A 1 118 ? -18.513 -2.227 40.464 1.00 89.31 118 ILE A C 1
ATOM 973 O O . ILE A 1 118 ? -19.291 -2.322 41.415 1.00 89.31 118 ILE A O 1
ATOM 977 N N . GLU A 1 119 ? -17.812 -3.280 40.040 1.00 85.19 119 GLU A N 1
ATOM 978 C CA . GLU A 1 119 ? -17.878 -4.601 40.684 1.00 85.19 119 GLU A CA 1
ATOM 979 C C . GLU A 1 119 ? -17.334 -4.567 42.126 1.00 85.19 119 GLU A C 1
ATOM 981 O O . GLU A 1 119 ? -17.905 -5.191 43.028 1.00 85.19 119 GLU A O 1
ATOM 986 N N . GLY A 1 120 ? -16.277 -3.784 42.371 1.00 75.69 120 GLY A N 1
ATOM 987 C CA . GLY A 1 120 ? -15.726 -3.545 43.706 1.00 75.69 120 GLY A CA 1
ATOM 988 C C . GLY A 1 120 ? -16.676 -2.763 44.619 1.00 75.69 120 GLY A C 1
ATOM 989 O O . GLY A 1 120 ? -16.876 -3.150 45.771 1.00 75.69 120 GLY A O 1
ATOM 990 N N . GLU A 1 121 ? -17.322 -1.716 44.098 1.00 69.94 121 GLU A N 1
ATOM 991 C CA . GLU A 1 121 ? -18.339 -0.932 44.817 1.00 69.94 121 GLU A CA 1
ATOM 992 C C . GLU A 1 121 ? -19.561 -1.788 45.185 1.00 69.94 121 GLU A C 1
ATOM 994 O O . GLU A 1 121 ? -20.071 -1.718 46.305 1.00 69.94 121 GLU A O 1
ATOM 999 N N . THR A 1 122 ? -19.993 -2.667 44.277 1.00 63.84 122 THR A N 1
ATOM 1000 C CA . THR A 1 122 ? -21.138 -3.566 44.503 1.00 63.84 122 THR A CA 1
ATOM 1001 C C . THR A 1 122 ? -20.836 -4.618 45.578 1.00 63.84 122 THR A C 1
ATOM 1003 O O . THR A 1 122 ? -21.708 -4.953 46.379 1.00 63.84 122 THR A O 1
ATOM 1006 N N . THR A 1 123 ? -19.587 -5.091 45.650 1.00 59.84 123 THR A N 1
ATOM 1007 C CA . THR A 1 123 ? -19.124 -6.056 46.664 1.00 59.84 123 THR A CA 1
ATOM 1008 C C . THR A 1 123 ? -18.988 -5.420 48.057 1.00 59.84 123 THR A C 1
ATOM 1010 O O . THR A 1 123 ? -19.193 -6.095 49.063 1.00 59.84 123 THR A O 1
ATOM 1013 N N . GLN A 1 124 ? -18.696 -4.116 48.149 1.00 56.66 124 GLN A N 1
ATOM 1014 C CA . GLN A 1 124 ? -18.651 -3.386 49.427 1.00 56.66 124 GLN A CA 1
ATOM 1015 C C . GLN A 1 124 ? -20.035 -3.002 49.977 1.00 56.66 124 GLN A C 1
ATOM 1017 O O . GLN A 1 124 ? -20.182 -2.871 51.192 1.00 56.66 124 GLN A O 1
ATOM 1022 N N . LEU A 1 125 ? -21.046 -2.828 49.118 1.00 53.41 125 LEU A N 1
ATOM 1023 C CA . LEU A 1 125 ? -22.401 -2.435 49.534 1.00 53.41 125 LEU A CA 1
ATOM 1024 C C . LEU A 1 125 ? -23.256 -3.589 50.088 1.00 53.41 125 LEU A C 1
ATOM 1026 O O . LEU A 1 125 ? -24.235 -3.321 50.784 1.00 53.41 125 LEU A O 1
ATOM 1030 N N . TYR A 1 126 ? -22.882 -4.847 49.838 1.00 46.09 126 TYR A N 1
ATOM 1031 C CA . TYR A 1 126 ? -23.550 -6.030 50.393 1.00 46.09 126 TYR A CA 1
ATOM 1032 C C . TYR A 1 126 ? -22.523 -7.063 50.887 1.00 46.09 126 TYR A C 1
ATOM 1034 O O . TYR A 1 126 ? -22.188 -7.994 50.151 1.00 46.09 126 TYR A O 1
ATOM 1042 N N . PRO A 1 127 ? -22.013 -6.939 52.125 1.00 48.97 127 PRO A N 1
ATOM 1043 C CA . PRO A 1 127 ? -21.244 -8.008 52.744 1.00 48.97 127 PRO A CA 1
ATOM 1044 C C . PRO A 1 127 ? -22.188 -9.156 53.141 1.00 48.97 127 PRO A C 1
ATOM 1046 O O . PRO A 1 127 ? -23.282 -8.905 53.649 1.00 48.97 127 PRO A O 1
ATOM 1049 N N . VAL A 1 128 ? -21.761 -10.398 52.890 1.00 58.28 128 VAL A N 1
ATOM 1050 C CA . VAL A 1 128 ? -22.425 -11.639 53.344 1.00 58.28 128 VAL A CA 1
ATOM 1051 C C . VAL A 1 128 ? -22.208 -11.843 54.839 1.00 58.28 128 VAL A C 1
ATOM 1053 O O . VAL A 1 128 ? -21.063 -11.607 55.290 1.00 58.28 128 VAL A O 1
#

Radius of gyration: 25.59 Å; chains: 1; bounding box: 51×21×85 Å

Secondary structure (DSSP, 8-state):
--GGGTSSPPPEEPTTSPEE--HHHHHHHHHHHHHHHTS---HHHHHHHHHHHHHHHHHHHHHHH---HHHHHHHHHHHHHHHHHHHHHHHHHHHHHHHHHHHHHHHHHHHHHHHHHHHHHHHHHS--